Protein AF-A0A8T7FBV1-F1 (afdb_monomer)

Nearest PDB structures (foldseek):
  5c22-assembly3_C  TM=3.618E-01  e=5.080E-01  Escherichia coli
  6zbf-assembly1_D  TM=4.067E-01  e=7.525E+00  Plasmodium falciparum
  5xg2-assembly1_A  TM=3.950E-01  e=7.525E+00  Pyrococcus yayanosii CH1

Sequence (93 aa):
MQATLPLPQNISRSALTSLRADLSRRESLLEAVVKRFQQKYAISLDALESRLANGEGQEHPDWEDSIEWRNAVEELQRASLMKSVLEWLLRKK

Solvent-accessible surface area (backbone atoms only — not comparable to full-atom values): 5385 Å² total; per-residue (Å²): 132,86,79,81,77,76,74,58,93,91,56,48,73,64,57,51,51,50,52,40,54,52,33,54,54,50,37,56,53,27,52,51,53,40,49,50,50,41,67,74,66,73,54,55,68,70,57,52,53,53,34,48,75,72,69,47,75,52,76,72,64,51,52,60,51,49,52,55,42,52,51,29,52,53,50,35,53,52,36,53,52,52,38,54,52,44,52,55,59,71,67,60,128

Mean predicted aligned error: 4.97 Å

Radius of gyration: 18.81 Å; Cα contacts (8 Å, |Δi|>4): 53; chains: 1; bounding box: 54×21×47 Å

Structure (mmCIF, N/CA/C/O backbone):
data_AF-A0A8T7FBV1-F1
#
_entry.id   AF-A0A8T7FBV1-F1
#
loop_
_atom_site.group_PDB
_atom_site.id
_atom_site.type_symbol
_atom_site.label_atom_id
_atom_site.label_alt_id
_atom_site.label_comp_id
_atom_site.label_asym_id
_atom_site.label_entity_id
_atom_site.label_seq_id
_atom_site.pdbx_PDB_ins_code
_atom_site.Cartn_x
_atom_site.Cartn_y
_atom_site.Cartn_z
_atom_site.occupancy
_atom_site.B_iso_or_equiv
_atom_site.auth_seq_id
_atom_site.auth_comp_id
_atom_site.auth_asym_id
_atom_site.auth_atom_id
_atom_site.pdbx_PDB_model_num
ATOM 1 N N . MET A 1 1 ? -36.585 -10.741 10.083 1.00 46.59 1 MET A N 1
ATOM 2 C CA . MET A 1 1 ? -35.511 -9.868 10.604 1.00 46.59 1 MET A CA 1
ATOM 3 C C . MET A 1 1 ? -34.328 -10.763 10.944 1.00 46.59 1 MET A C 1
ATOM 5 O O . MET A 1 1 ? -34.497 -11.631 11.788 1.00 46.59 1 MET A O 1
ATOM 9 N N . GLN A 1 2 ? -33.190 -10.661 10.248 1.00 50.59 2 GLN A N 1
ATOM 10 C CA . GLN A 1 2 ? -31.991 -11.406 10.658 1.00 50.59 2 GLN A CA 1
ATOM 11 C C . GLN A 1 2 ? -31.435 -10.750 11.922 1.00 50.59 2 GLN A C 1
ATOM 13 O O . GLN A 1 2 ? -31.110 -9.564 11.905 1.00 50.59 2 GLN A O 1
ATOM 18 N N . ALA A 1 3 ? -31.392 -11.504 13.019 1.00 55.12 3 ALA A N 1
ATOM 19 C CA . ALA A 1 3 ? -30.815 -11.046 14.272 1.00 55.12 3 ALA A CA 1
ATOM 20 C C . ALA A 1 3 ? -29.316 -10.793 14.070 1.00 55.12 3 ALA A C 1
ATOM 22 O O . ALA A 1 3 ? -28.574 -11.684 13.658 1.00 55.12 3 ALA A O 1
ATOM 23 N N . THR A 1 4 ? -28.874 -9.565 14.327 1.00 62.47 4 THR A N 1
ATOM 24 C CA . THR A 1 4 ? -27.452 -9.227 14.338 1.00 62.47 4 THR A CA 1
ATOM 25 C C . THR A 1 4 ? -26.821 -9.919 15.543 1.00 62.47 4 THR A C 1
ATOM 27 O O . THR A 1 4 ? -27.190 -9.622 16.678 1.00 62.47 4 THR A O 1
ATOM 30 N N . LEU A 1 5 ? -25.906 -10.862 15.312 1.00 71.25 5 LEU A N 1
ATOM 31 C CA . LEU A 1 5 ? -25.164 -11.490 16.403 1.00 71.25 5 LEU A CA 1
ATOM 32 C C . LEU A 1 5 ? -24.243 -10.448 17.063 1.00 71.25 5 LEU A C 1
ATOM 34 O O . LEU A 1 5 ? -23.629 -9.650 16.345 1.00 71.25 5 LEU A O 1
ATOM 38 N N . PRO A 1 6 ? -24.142 -10.432 18.403 1.00 77.25 6 PRO A N 1
ATOM 39 C CA . PRO A 1 6 ? -23.204 -9.561 19.100 1.00 77.25 6 PRO A CA 1
ATOM 40 C C . PRO A 1 6 ? -21.756 -9.928 18.745 1.00 77.25 6 PRO A C 1
ATOM 42 O O . PRO A 1 6 ? -21.465 -11.058 18.348 1.00 77.25 6 PRO A O 1
ATOM 45 N N . LEU A 1 7 ? -20.837 -8.971 18.905 1.00 78.88 7 LEU A N 1
ATOM 46 C CA . LEU A 1 7 ? -19.407 -9.232 18.736 1.00 78.88 7 LEU A CA 1
ATOM 47 C C . LEU A 1 7 ? -18.933 -10.323 19.722 1.00 78.88 7 LEU A C 1
ATOM 49 O O . LEU A 1 7 ? -19.413 -10.359 20.859 1.00 78.88 7 LEU A O 1
ATOM 53 N N . PRO A 1 8 ? -17.975 -11.183 19.323 1.00 84.81 8 PRO A N 1
ATOM 54 C CA . PRO A 1 8 ? -17.313 -12.113 20.235 1.00 84.81 8 PRO A CA 1
ATOM 55 C C . PRO A 1 8 ? -16.732 -11.401 21.464 1.00 84.81 8 PRO A C 1
ATOM 57 O O . PRO A 1 8 ? -16.248 -10.275 21.360 1.00 84.81 8 PRO A O 1
ATOM 60 N N . GLN A 1 9 ? -16.727 -12.068 22.623 1.00 80.00 9 GLN A N 1
ATOM 61 C CA . GLN A 1 9 ? -16.313 -11.470 23.905 1.00 80.00 9 GLN A CA 1
ATOM 62 C C . GLN A 1 9 ? -14.869 -10.933 23.914 1.00 80.00 9 GLN A C 1
ATOM 64 O O . GLN A 1 9 ? -14.558 -10.023 24.676 1.00 80.00 9 GLN A O 1
ATOM 69 N N . ASN A 1 10 ? -13.992 -11.461 23.057 1.00 83.75 10 ASN A N 1
ATOM 70 C CA . ASN A 1 10 ? -12.605 -11.016 22.911 1.00 83.75 10 ASN A CA 1
ATOM 71 C C . ASN A 1 10 ? -12.423 -9.851 21.916 1.00 83.75 10 ASN A C 1
ATOM 73 O O . ASN A 1 10 ? -11.295 -9.408 21.707 1.00 83.75 10 ASN A O 1
ATOM 77 N N . ILE A 1 11 ? -13.497 -9.357 21.290 1.00 88.38 11 ILE A N 1
ATOM 78 C CA . ILE A 1 11 ? -13.455 -8.271 20.306 1.00 88.38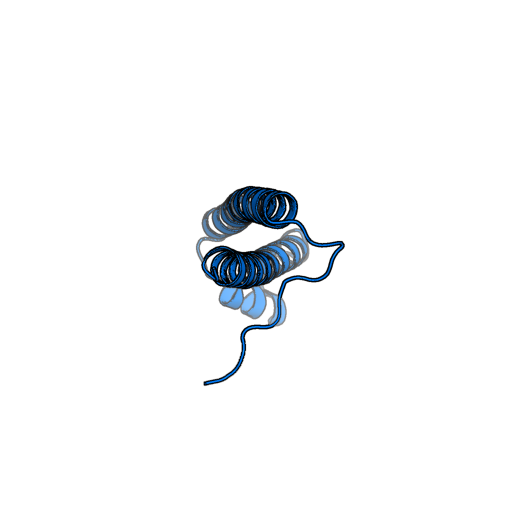 11 ILE A CA 1
ATOM 79 C C . ILE A 1 11 ? -14.176 -7.048 20.872 1.00 88.38 11 ILE A C 1
ATOM 81 O O . ILE A 1 11 ? -15.404 -6.961 20.877 1.00 88.38 11 ILE A O 1
ATOM 85 N N . SER A 1 12 ? -13.403 -6.057 21.313 1.00 91.06 12 SER A N 1
ATOM 86 C CA . SER A 1 12 ? -13.945 -4.777 21.766 1.00 91.06 12 SER A CA 1
ATOM 87 C C . SER A 1 12 ? -14.066 -3.775 20.613 1.00 91.06 12 SER A C 1
ATOM 89 O O . SER A 1 12 ? -13.275 -3.769 19.666 1.00 91.06 12 SER A O 1
ATOM 91 N N . ARG A 1 13 ? -15.028 -2.847 20.709 1.00 90.56 13 ARG A N 1
ATOM 92 C CA . ARG A 1 13 ? -15.142 -1.739 19.740 1.00 90.56 13 ARG A CA 1
ATOM 93 C C . ARG A 1 13 ? -13.890 -0.857 19.722 1.00 90.56 13 ARG A C 1
ATOM 95 O O . ARG A 1 13 ? -13.540 -0.329 18.667 1.00 90.56 13 ARG A O 1
ATOM 102 N N . SER A 1 14 ? -13.209 -0.704 20.862 1.00 93.00 14 SER A N 1
ATOM 103 C CA . SER A 1 14 ? -11.942 0.030 20.936 1.00 93.00 14 SER A CA 1
ATOM 104 C C . SER A 1 14 ? -10.839 -0.683 20.155 1.00 93.00 14 SER A C 1
ATOM 106 O O . SER A 1 14 ? -10.160 -0.028 19.372 1.00 93.00 14 SER A O 1
ATOM 108 N N . ALA A 1 15 ? -10.728 -2.013 20.257 1.00 93.56 15 ALA A N 1
ATOM 109 C CA . ALA A 1 15 ? -9.776 -2.795 19.467 1.00 93.56 15 ALA A CA 1
ATOM 110 C C . ALA A 1 15 ? -10.041 -2.663 17.958 1.00 93.56 15 ALA A C 1
ATOM 112 O O . ALA A 1 15 ? -9.118 -2.391 17.195 1.00 93.56 15 ALA A O 1
ATOM 113 N N . LEU A 1 16 ? -11.306 -2.757 17.527 1.00 94.88 16 LEU A N 1
ATOM 114 C CA . LEU A 1 16 ? -11.685 -2.548 16.121 1.00 94.88 16 LEU A CA 1
ATOM 115 C C . LEU A 1 16 ? -11.361 -1.125 15.634 1.00 94.88 16 LEU A C 1
ATOM 117 O O . LEU A 1 16 ? -10.923 -0.938 14.500 1.00 94.88 16 LEU A O 1
ATOM 121 N N . THR A 1 17 ? -11.547 -0.119 16.492 1.00 95.56 17 THR A N 1
ATOM 122 C CA . THR A 1 17 ? -11.219 1.279 16.171 1.00 95.56 17 THR A CA 1
ATOM 123 C C . THR A 1 17 ? -9.713 1.476 16.007 1.00 95.56 17 THR A C 1
ATOM 125 O O . THR A 1 17 ? -9.294 2.128 15.049 1.00 95.56 17 THR A O 1
ATOM 128 N N . S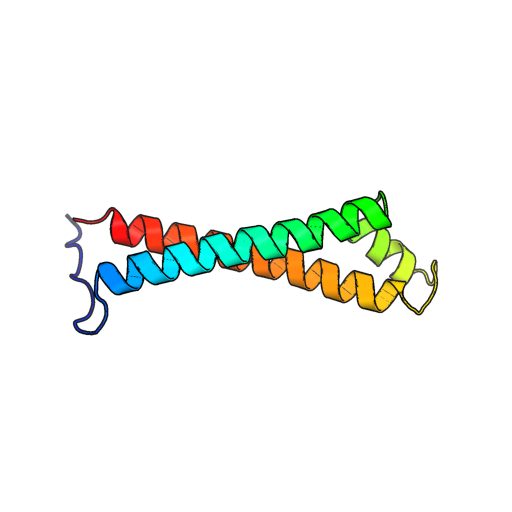ER A 1 18 ? -8.906 0.885 16.894 1.00 96.62 18 SER A N 1
ATOM 129 C CA . SER A 1 18 ? -7.443 0.915 16.803 1.00 96.62 18 SER A CA 1
ATOM 130 C C . SER A 1 18 ? -6.944 0.226 15.535 1.00 96.62 18 SER A C 1
ATOM 132 O O . SER A 1 18 ? -6.207 0.845 14.773 1.00 96.62 18 SER A O 1
ATOM 134 N N . LEU A 1 19 ? -7.441 -0.980 15.232 1.00 97.25 19 LEU A N 1
ATOM 135 C CA . LEU A 1 19 ? -7.094 -1.707 14.005 1.00 97.25 19 LEU A CA 1
ATOM 136 C C . LEU A 1 19 ? -7.431 -0.906 12.741 1.00 97.25 19 LEU A C 1
ATOM 138 O O . LEU A 1 19 ? -6.645 -0.861 11.799 1.00 97.25 19 LEU A O 1
ATOM 142 N N . ARG A 1 20 ? -8.573 -0.209 12.715 1.00 97.62 20 ARG A N 1
ATOM 143 C CA . ARG A 1 20 ? -8.933 0.669 11.590 1.00 97.62 20 ARG A CA 1
ATOM 144 C C . ARG A 1 20 ? -7.955 1.842 11.432 1.00 97.62 20 ARG A C 1
ATOM 146 O O . ARG A 1 20 ? -7.655 2.251 10.308 1.00 97.62 20 ARG A O 1
ATOM 153 N N . ALA A 1 21 ? -7.471 2.401 12.541 1.00 97.62 21 ALA A N 1
ATOM 154 C CA . ALA A 1 21 ? -6.474 3.469 12.516 1.00 97.62 21 ALA A CA 1
ATOM 155 C C . ALA A 1 21 ? -5.105 2.956 12.035 1.00 97.62 21 ALA A C 1
ATOM 157 O O . ALA A 1 21 ? -4.450 3.639 11.249 1.00 97.62 21 ALA A O 1
ATOM 158 N N . ASP A 1 22 ? -4.704 1.748 12.446 1.00 98.31 22 ASP A N 1
ATOM 159 C CA . ASP A 1 22 ? -3.504 1.072 11.937 1.00 98.31 22 ASP A CA 1
ATOM 160 C C . ASP A 1 22 ? -3.588 0.836 10.427 1.00 98.31 22 ASP A C 1
ATOM 162 O O . ASP A 1 22 ? -2.654 1.173 9.700 1.00 98.31 22 ASP A O 1
ATOM 166 N N . LEU A 1 23 ? -4.729 0.336 9.938 1.00 98.38 23 LEU A N 1
ATOM 167 C CA . LEU A 1 23 ? -4.953 0.142 8.505 1.00 98.38 23 LEU A CA 1
ATOM 168 C C . LEU A 1 23 ? -4.874 1.457 7.732 1.00 98.38 23 LEU A C 1
ATOM 170 O O . LEU A 1 23 ? -4.218 1.495 6.703 1.00 98.38 23 LEU A O 1
ATOM 174 N N . SER A 1 24 ? -5.441 2.550 8.254 1.00 98.19 24 SER A N 1
ATOM 175 C CA . SER A 1 24 ? -5.325 3.866 7.603 1.00 98.19 24 SER A CA 1
ATOM 176 C C . SER A 1 24 ? -3.870 4.334 7.484 1.00 98.19 24 SER A C 1
ATOM 178 O O . SER A 1 24 ? -3.478 4.859 6.448 1.00 98.19 24 SER A O 1
ATOM 180 N N . ARG A 1 25 ? -3.044 4.115 8.517 1.00 98.31 25 ARG A N 1
ATOM 181 C CA . ARG A 1 25 ? -1.604 4.420 8.445 1.00 98.31 25 ARG A CA 1
ATOM 182 C C . ARG A 1 25 ? -0.886 3.543 7.422 1.00 98.31 25 ARG A C 1
ATOM 184 O O . ARG A 1 25 ? -0.033 4.036 6.688 1.00 98.31 25 ARG A O 1
ATOM 191 N N . ARG A 1 26 ? -1.228 2.251 7.379 1.00 98.19 26 ARG A N 1
ATOM 192 C CA . ARG A 1 26 ? -0.669 1.296 6.416 1.00 98.19 26 ARG A CA 1
ATOM 193 C C . ARG A 1 26 ? -1.039 1.675 4.981 1.00 98.19 26 ARG A C 1
ATOM 195 O O . ARG A 1 26 ? -0.153 1.664 4.137 1.00 98.19 26 ARG A O 1
ATOM 202 N N . GLU A 1 27 ? -2.291 2.058 4.721 1.00 98.44 27 GLU A N 1
ATOM 203 C CA . GLU A 1 27 ? -2.737 2.559 3.413 1.00 98.44 27 GLU A CA 1
ATOM 204 C C . GLU A 1 27 ? -1.882 3.747 2.969 1.00 98.44 27 GLU A C 1
ATOM 206 O O . GLU A 1 27 ? -1.286 3.685 1.901 1.00 98.44 27 GLU A O 1
ATOM 211 N N . SER A 1 28 ? -1.717 4.771 3.815 1.00 98.44 28 SER A N 1
ATOM 212 C CA . SER A 1 28 ? -0.911 5.949 3.458 1.00 98.44 28 SER A CA 1
ATOM 213 C C . SER A 1 28 ? 0.548 5.610 3.132 1.00 98.44 28 SER A C 1
ATOM 215 O O . SER A 1 28 ? 1.140 6.213 2.237 1.00 98.44 28 SER A O 1
ATOM 217 N N . LEU A 1 29 ? 1.143 4.642 3.836 1.00 98.44 29 LEU A N 1
ATOM 218 C CA . LEU A 1 29 ? 2.498 4.177 3.538 1.00 98.44 29 LEU A CA 1
ATOM 219 C C . LEU A 1 29 ? 2.558 3.434 2.195 1.00 98.44 29 LEU A C 1
ATOM 221 O O . LEU A 1 29 ? 3.447 3.705 1.390 1.00 98.44 29 LEU A O 1
ATOM 225 N N . LEU A 1 30 ? 1.611 2.533 1.931 1.00 98.75 30 LEU A N 1
ATOM 226 C CA . LEU A 1 30 ? 1.553 1.772 0.680 1.00 98.75 30 LEU A CA 1
ATOM 227 C C . LEU A 1 30 ? 1.255 2.681 -0.520 1.00 98.75 30 LEU A C 1
ATOM 229 O O . LEU A 1 30 ? 1.893 2.543 -1.558 1.00 98.75 30 LEU A O 1
ATOM 233 N N . GLU A 1 31 ? 0.367 3.664 -0.368 1.00 98.69 31 GLU A N 1
ATOM 234 C CA . GLU A 1 31 ? 0.101 4.698 -1.375 1.00 98.69 31 GLU A CA 1
ATOM 235 C C . GLU A 1 31 ? 1.366 5.490 -1.721 1.00 98.69 31 GLU A C 1
ATOM 237 O O . GLU A 1 31 ? 1.631 5.748 -2.896 1.00 98.69 31 GLU A O 1
ATOM 242 N N . ALA A 1 32 ? 2.181 5.847 -0.723 1.00 98.62 32 ALA A N 1
ATOM 243 C CA . ALA A 1 32 ? 3.449 6.532 -0.957 1.00 98.62 32 ALA A CA 1
ATOM 244 C C . ALA A 1 32 ? 4.443 5.655 -1.740 1.00 98.62 32 ALA A C 1
ATOM 246 O O . ALA A 1 32 ? 5.110 6.153 -2.649 1.00 98.62 32 ALA A O 1
ATOM 247 N N . VAL A 1 33 ? 4.511 4.354 -1.434 1.00 98.50 33 VAL A N 1
ATOM 248 C CA . VAL A 1 33 ? 5.337 3.383 -2.174 1.00 98.50 33 VAL A CA 1
ATOM 249 C C . VAL A 1 33 ? 4.855 3.246 -3.621 1.00 98.50 33 VAL A C 1
ATOM 251 O O . VAL A 1 33 ? 5.650 3.403 -4.547 1.00 98.50 33 VAL A O 1
ATOM 254 N N . VAL A 1 34 ? 3.553 3.043 -3.837 1.00 98.62 34 VAL A N 1
ATOM 255 C CA . VAL A 1 34 ? 2.952 2.959 -5.180 1.00 98.62 34 VAL A CA 1
ATOM 256 C C . VAL A 1 34 ? 3.230 4.233 -5.978 1.00 98.62 34 VAL A C 1
ATOM 258 O O . VAL A 1 34 ? 3.673 4.165 -7.124 1.00 98.62 34 VAL A O 1
ATOM 261 N N . LYS A 1 35 ? 3.040 5.407 -5.366 1.00 98.44 35 LYS A N 1
ATOM 262 C CA . LYS A 1 35 ? 3.290 6.700 -6.011 1.00 98.44 35 LYS A CA 1
ATOM 263 C C . LYS A 1 35 ? 4.759 6.886 -6.386 1.00 98.44 35 LYS A C 1
ATOM 265 O O . LYS A 1 35 ? 5.044 7.407 -7.463 1.00 98.44 35 LYS A O 1
ATOM 270 N N . ARG A 1 36 ? 5.692 6.444 -5.536 1.00 98.56 36 ARG A N 1
ATOM 271 C CA . ARG A 1 36 ? 7.132 6.469 -5.831 1.00 98.56 36 ARG A CA 1
ATOM 272 C C . ARG A 1 36 ? 7.443 5.677 -7.102 1.00 98.56 36 ARG A C 1
ATOM 274 O O . ARG A 1 36 ? 8.178 6.172 -7.952 1.00 98.56 36 ARG A O 1
ATOM 281 N N . PHE A 1 37 ? 6.862 4.489 -7.264 1.00 98.44 37 PHE A N 1
ATOM 282 C CA . PHE A 1 37 ? 7.070 3.680 -8.466 1.00 98.44 37 PHE A CA 1
ATOM 283 C C . PHE A 1 37 ? 6.399 4.264 -9.710 1.00 98.44 37 PHE A C 1
ATOM 285 O O . PHE A 1 37 ? 7.038 4.344 -10.758 1.00 98.44 37 PHE A O 1
ATOM 292 N N . GLN A 1 38 ? 5.176 4.783 -9.582 1.00 98.06 38 GLN A N 1
ATOM 293 C CA . GLN A 1 38 ? 4.507 5.514 -10.666 1.00 98.06 38 GLN A CA 1
ATOM 294 C C . GLN A 1 38 ? 5.359 6.684 -11.176 1.00 98.06 38 GLN A C 1
ATOM 296 O O . GLN A 1 38 ? 5.463 6.896 -12.381 1.00 98.06 38 GLN A O 1
ATOM 301 N N . GLN A 1 39 ? 5.998 7.426 -10.266 1.00 98.00 39 GLN A N 1
ATOM 302 C CA . GLN A 1 39 ? 6.895 8.529 -10.614 1.00 98.00 39 GLN A CA 1
ATOM 303 C C . GLN A 1 39 ? 8.208 8.047 -11.239 1.00 98.00 39 GLN A C 1
ATOM 305 O O . GLN A 1 39 ? 8.668 8.651 -12.203 1.00 98.00 39 GLN A O 1
ATOM 310 N N . LYS A 1 40 ? 8.804 6.972 -10.705 1.00 97.25 40 LYS A N 1
ATOM 311 C CA . LYS A 1 40 ? 10.062 6.397 -11.205 1.00 97.25 40 LYS A CA 1
ATOM 312 C C . LYS A 1 40 ? 9.927 5.885 -12.639 1.00 97.25 40 LYS A C 1
ATOM 314 O O . LYS A 1 40 ? 10.800 6.146 -13.459 1.00 97.25 40 LYS A O 1
ATOM 319 N N . TYR A 1 41 ? 8.846 5.164 -12.927 1.00 96.12 41 TYR A N 1
ATOM 320 C CA . TYR A 1 41 ? 8.671 4.464 -14.199 1.00 96.12 41 TYR A CA 1
ATOM 321 C C . TYR A 1 41 ? 7.860 5.241 -15.236 1.00 96.12 41 TYR A C 1
ATOM 323 O O . TYR A 1 41 ? 8.020 4.990 -16.428 1.00 96.12 41 TYR A O 1
ATOM 331 N N . ALA A 1 42 ? 6.994 6.167 -14.808 1.00 96.75 42 ALA A N 1
ATOM 332 C CA . ALA A 1 42 ? 6.099 6.943 -15.675 1.00 96.75 42 ALA A CA 1
ATOM 333 C C . ALA A 1 42 ? 5.218 6.095 -16.626 1.00 96.75 42 ALA A C 1
ATOM 335 O O . ALA A 1 42 ? 4.698 6.596 -17.621 1.00 96.75 42 ALA A O 1
ATOM 336 N N . ILE A 1 43 ? 5.024 4.816 -16.301 1.00 95.94 43 ILE A N 1
ATOM 337 C CA . ILE A 1 43 ? 4.155 3.850 -16.986 1.00 95.94 43 ILE A CA 1
ATOM 338 C C . ILE A 1 43 ? 3.328 3.094 -15.939 1.00 95.94 43 ILE A C 1
ATOM 340 O O . ILE A 1 43 ? 3.525 3.301 -14.744 1.00 95.94 43 ILE A O 1
ATOM 344 N N . SER A 1 44 ? 2.386 2.243 -16.349 1.00 97.81 44 SER A N 1
ATOM 345 C CA . SER A 1 44 ? 1.685 1.357 -15.410 1.00 97.81 44 SER A CA 1
ATOM 346 C C . SER A 1 44 ? 2.569 0.184 -14.972 1.00 97.81 44 SER A C 1
ATOM 348 O O . SER A 1 44 ? 3.499 -0.200 -15.684 1.00 97.81 44 SER A O 1
ATOM 350 N N . LEU A 1 45 ? 2.235 -0.417 -13.825 1.00 98.00 45 LEU A N 1
ATOM 351 C CA . LEU A 1 45 ? 2.853 -1.661 -13.362 1.00 98.00 45 LEU A CA 1
ATOM 352 C C . LEU A 1 45 ? 2.723 -2.769 -14.418 1.00 98.00 45 LEU A C 1
ATOM 354 O O . LEU A 1 45 ? 3.726 -3.349 -14.808 1.00 98.00 45 LEU A O 1
ATOM 358 N N . ASP A 1 46 ? 1.523 -2.978 -14.967 1.00 97.94 46 ASP A N 1
ATOM 359 C CA . ASP A 1 46 ? 1.291 -3.986 -16.013 1.00 97.94 46 ASP A CA 1
ATOM 360 C C . ASP A 1 46 ? 2.182 -3.770 -17.247 1.00 97.94 46 ASP A C 1
ATOM 362 O O . ASP A 1 46 ? 2.658 -4.728 -17.858 1.00 97.94 46 ASP A O 1
ATOM 366 N N . ALA A 1 47 ? 2.434 -2.510 -17.621 1.00 97.19 47 ALA A N 1
ATOM 367 C CA . ALA A 1 47 ? 3.315 -2.183 -18.738 1.00 97.19 47 ALA A CA 1
ATOM 368 C C . ALA A 1 47 ? 4.786 -2.469 -18.407 1.00 97.19 47 ALA A C 1
ATOM 370 O O . ALA A 1 47 ? 5.512 -2.963 -19.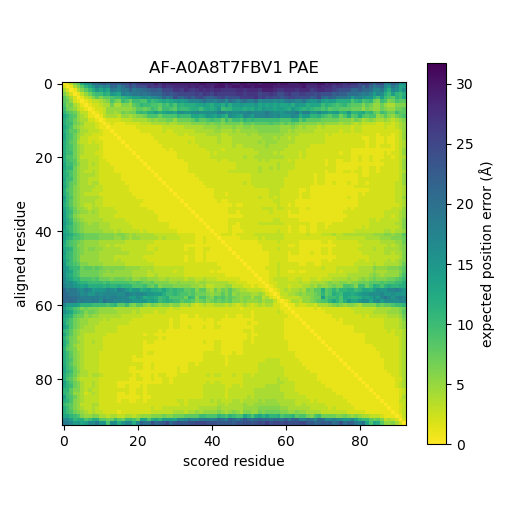268 1.00 97.19 47 ALA A O 1
ATOM 371 N N . LEU A 1 48 ? 5.228 -2.180 -17.177 1.00 96.56 48 LEU A N 1
ATOM 372 C CA . LEU A 1 48 ? 6.567 -2.540 -16.709 1.00 96.56 48 LEU A CA 1
ATOM 373 C C . LEU A 1 48 ? 6.750 -4.062 -16.730 1.00 96.56 48 LEU A C 1
ATOM 375 O O . LEU A 1 48 ? 7.695 -4.562 -17.331 1.00 96.56 48 LEU A O 1
ATOM 379 N N . GLU A 1 49 ? 5.810 -4.795 -16.145 1.00 96.69 49 GLU A N 1
ATOM 380 C CA . GLU A 1 49 ? 5.839 -6.256 -16.071 1.00 96.69 49 GLU A CA 1
ATOM 381 C C . GLU A 1 49 ? 5.806 -6.910 -17.457 1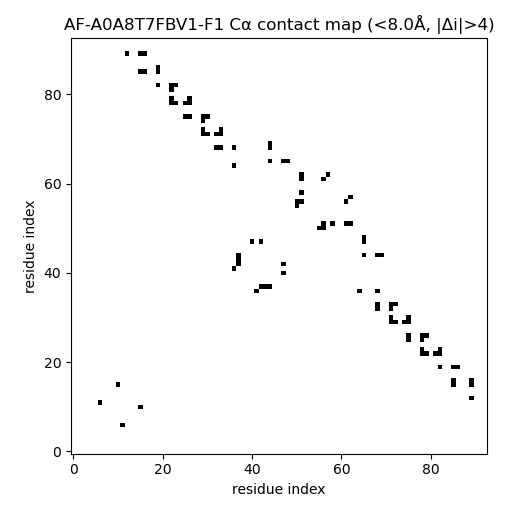.00 96.69 49 GLU A C 1
ATOM 383 O O . GLU A 1 49 ? 6.542 -7.862 -17.707 1.00 96.69 49 GLU A O 1
ATOM 388 N N . SER A 1 50 ? 5.009 -6.369 -18.384 1.00 96.31 50 SER A N 1
ATOM 389 C CA . SER A 1 50 ? 4.956 -6.851 -19.771 1.00 96.31 50 SER A CA 1
ATOM 390 C C . SER A 1 50 ? 6.286 -6.648 -20.501 1.00 96.31 50 SER A C 1
ATOM 392 O O . SER A 1 50 ? 6.730 -7.536 -21.225 1.00 96.31 50 SER A O 1
ATOM 394 N N . ARG A 1 51 ? 6.947 -5.499 -20.299 1.00 95.06 51 ARG A N 1
ATOM 395 C CA . ARG A 1 51 ? 8.284 -5.233 -20.857 1.00 95.06 51 ARG A CA 1
ATOM 396 C C . ARG A 1 51 ? 9.312 -6.221 -20.309 1.00 95.06 51 ARG A C 1
ATOM 398 O O . ARG A 1 51 ? 10.010 -6.866 -21.088 1.00 95.06 51 ARG A O 1
ATOM 405 N N . LEU A 1 52 ? 9.334 -6.418 -18.990 1.00 94.88 52 LEU A N 1
ATOM 406 C CA . LEU A 1 52 ? 10.247 -7.360 -18.338 1.00 94.88 52 LEU A CA 1
ATOM 407 C C . LEU A 1 52 ? 10.027 -8.804 -18.802 1.00 94.88 52 LEU A C 1
ATOM 409 O O . LEU A 1 52 ? 10.994 -9.521 -19.053 1.00 94.88 52 LEU A O 1
ATOM 413 N N . ALA A 1 53 ? 8.772 -9.218 -18.997 1.00 93.94 53 ALA A N 1
ATOM 414 C CA . ALA A 1 53 ? 8.436 -10.535 -19.537 1.00 93.94 53 ALA A CA 1
ATOM 415 C C . ALA A 1 53 ? 8.953 -10.752 -20.972 1.00 93.94 53 ALA A C 1
ATOM 417 O O . ALA A 1 53 ? 9.268 -11.881 -21.345 1.00 93.94 53 ALA A O 1
ATOM 418 N N . ASN A 1 54 ? 9.092 -9.678 -21.756 1.00 94.94 54 ASN A N 1
ATOM 419 C CA . ASN A 1 54 ? 9.683 -9.707 -23.097 1.00 94.94 54 ASN A CA 1
ATOM 420 C C . ASN A 1 54 ? 11.220 -9.598 -23.087 1.00 94.94 54 ASN A C 1
ATOM 422 O O . ASN A 1 54 ? 11.837 -9.543 -24.150 1.00 94.94 54 ASN A O 1
ATOM 426 N N . GLY A 1 55 ? 11.852 -9.556 -21.908 1.00 91.88 55 GLY A N 1
ATOM 427 C CA . GLY A 1 55 ? 13.293 -9.334 -21.770 1.00 91.88 55 GLY A CA 1
ATOM 428 C C . GLY A 1 55 ? 13.717 -7.883 -22.019 1.00 91.88 55 GLY A C 1
ATOM 429 O O . GLY A 1 55 ? 14.894 -7.621 -22.263 1.00 91.88 55 GLY A O 1
ATOM 430 N N . GLU A 1 56 ? 12.778 -6.934 -21.979 1.00 90.31 56 GLU A N 1
ATOM 431 C CA . GLU A 1 56 ? 13.048 -5.508 -22.138 1.00 90.31 56 GLU A CA 1
ATOM 432 C C . GLU A 1 56 ? 13.194 -4.826 -20.771 1.00 90.31 56 GLU A C 1
ATOM 434 O O . GLU A 1 56 ? 12.255 -4.786 -19.978 1.00 90.31 56 GLU A O 1
ATOM 439 N N . GLY A 1 57 ? 14.348 -4.209 -20.522 1.00 83.56 57 GLY A N 1
ATOM 440 C CA . GLY A 1 57 ? 14.656 -3.540 -19.254 1.00 83.56 57 GLY A CA 1
ATOM 441 C C . GLY A 1 57 ? 15.972 -4.034 -18.669 1.00 83.56 57 GLY A C 1
ATOM 442 O O . GLY A 1 57 ? 16.641 -4.883 -19.259 1.00 83.56 57 GLY A O 1
ATOM 443 N N . GLN A 1 58 ? 16.372 -3.474 -17.532 1.00 85.19 58 GLN A N 1
ATOM 444 C CA . GLN A 1 58 ? 17.497 -4.033 -16.789 1.00 85.19 58 GLN A CA 1
ATOM 445 C C . G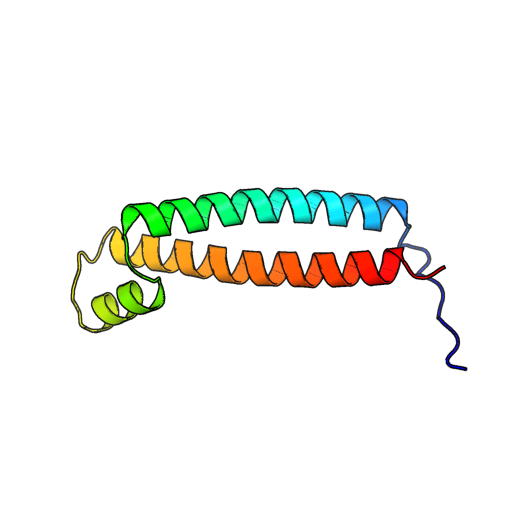LN A 1 58 ? 16.980 -5.149 -15.889 1.00 85.19 58 GLN A C 1
ATOM 447 O O . GLN A 1 58 ? 15.944 -4.991 -15.258 1.00 85.19 58 GLN A O 1
ATOM 452 N N . GLU A 1 59 ? 17.698 -6.270 -15.797 1.00 77.50 59 GLU A N 1
ATO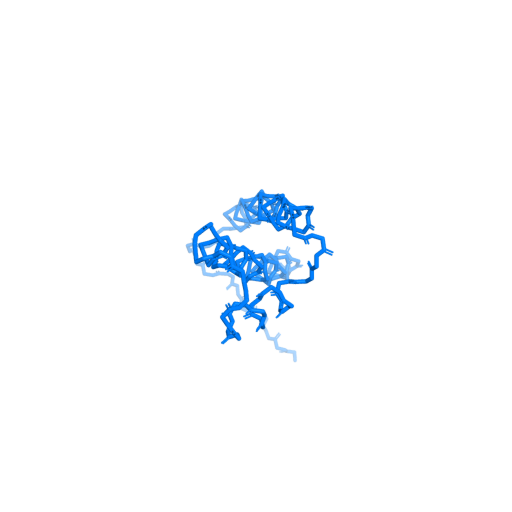M 453 C CA . GLU A 1 59 ? 17.290 -7.350 -14.890 1.00 77.50 59 GLU A CA 1
ATOM 454 C C . GLU A 1 59 ? 17.182 -6.822 -13.446 1.00 77.50 59 GLU A C 1
ATOM 456 O O . GLU A 1 59 ? 16.157 -6.983 -12.790 1.00 77.50 59 GLU A O 1
ATOM 461 N N . HIS A 1 60 ? 18.181 -6.044 -13.022 1.00 84.25 60 HIS A N 1
ATOM 462 C CA . HIS A 1 60 ? 18.135 -5.231 -11.810 1.00 84.25 60 HIS A CA 1
ATOM 463 C C . HIS A 1 60 ? 18.319 -3.742 -12.141 1.00 84.25 60 HIS A C 1
ATOM 465 O O . HIS A 1 60 ? 19.190 -3.418 -12.951 1.00 84.25 60 HIS A O 1
ATOM 471 N N . PRO A 1 61 ? 17.570 -2.830 -11.492 1.00 91.75 61 PRO A N 1
ATOM 472 C CA . PRO A 1 61 ? 16.641 -3.086 -10.383 1.00 91.75 61 PRO A CA 1
ATOM 47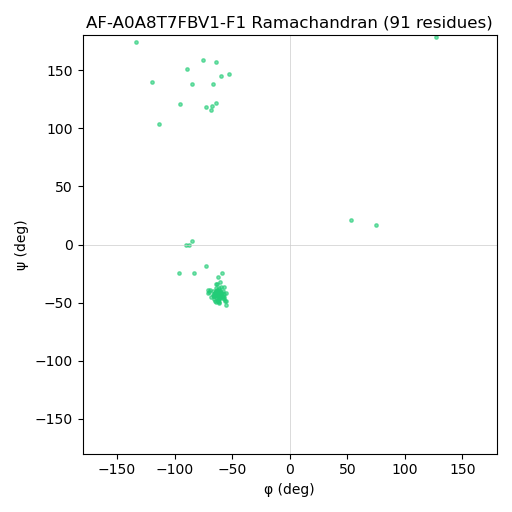3 C C . PRO A 1 61 ? 15.193 -3.394 -10.820 1.00 91.75 61 PRO A C 1
ATOM 475 O O . PRO A 1 61 ? 14.346 -3.640 -9.964 1.00 91.75 61 PRO A O 1
ATOM 478 N N . ASP A 1 62 ? 14.888 -3.406 -12.125 1.00 94.31 62 ASP A N 1
ATOM 479 C CA . ASP A 1 62 ? 13.496 -3.347 -12.596 1.00 94.31 62 ASP A CA 1
ATOM 480 C C . ASP A 1 62 ? 12.635 -4.551 -12.181 1.00 94.31 62 ASP A C 1
ATOM 482 O O . ASP A 1 62 ? 11.454 -4.363 -11.878 1.00 94.31 62 ASP A O 1
ATOM 486 N N . TRP A 1 63 ? 13.192 -5.767 -12.098 1.00 95.06 63 TRP A N 1
ATOM 487 C CA . TRP A 1 63 ? 12.444 -6.920 -11.576 1.00 95.06 63 TRP A CA 1
ATOM 488 C C . TRP A 1 63 ? 12.089 -6.778 -10.096 1.00 95.06 63 TRP A C 1
ATOM 490 O O . TRP A 1 63 ? 10.955 -7.065 -9.704 1.00 95.06 63 TRP A O 1
ATOM 500 N N . GLU A 1 64 ? 13.035 -6.334 -9.270 1.00 96.69 64 GLU A N 1
ATOM 501 C CA . GLU A 1 64 ? 12.814 -6.141 -7.833 1.00 96.69 64 GLU A CA 1
ATOM 502 C C . GLU A 1 64 ? 11.794 -5.033 -7.588 1.00 96.69 64 GLU A C 1
ATOM 504 O O . GLU A 1 64 ? 10.856 -5.211 -6.809 1.00 96.69 64 GLU A O 1
ATOM 509 N N . ASP A 1 65 ? 11.929 -3.926 -8.316 1.00 97.50 65 ASP A N 1
ATOM 510 C CA . ASP A 1 65 ? 10.998 -2.808 -8.253 1.00 97.50 65 ASP A CA 1
ATOM 511 C C . ASP A 1 65 ? 9.587 -3.218 -8.704 1.00 97.50 65 ASP A C 1
ATOM 513 O O . ASP A 1 65 ? 8.604 -2.854 -8.060 1.00 97.50 65 ASP A O 1
ATOM 517 N N . SER A 1 66 ? 9.473 -4.008 -9.778 1.00 97.69 66 SER A N 1
ATOM 518 C CA . SER A 1 66 ? 8.208 -4.587 -10.245 1.00 97.69 66 SER A CA 1
ATOM 519 C C . SER A 1 66 ? 7.539 -5.426 -9.149 1.00 97.69 66 SER A C 1
ATOM 521 O O . SER A 1 66 ? 6.351 -5.266 -8.868 1.00 97.69 66 SER A O 1
ATOM 523 N N . ILE A 1 67 ? 8.301 -6.299 -8.484 1.00 97.56 67 ILE A N 1
ATOM 524 C CA . ILE A 1 67 ? 7.789 -7.148 -7.400 1.00 97.56 67 ILE A CA 1
ATOM 525 C C . ILE A 1 67 ? 7.364 -6.304 -6.192 1.00 97.56 67 ILE A C 1
ATOM 527 O O . ILE A 1 67 ? 6.273 -6.509 -5.655 1.00 97.56 67 ILE A O 1
ATOM 531 N N . GLU A 1 68 ? 8.187 -5.345 -5.760 1.00 98.50 68 GLU A N 1
ATOM 532 C CA . GLU A 1 68 ? 7.853 -4.458 -4.641 1.00 98.50 68 GLU A CA 1
ATOM 533 C C . GLU A 1 68 ? 6.602 -3.625 -4.953 1.00 98.50 68 GLU A C 1
ATOM 535 O O . GLU A 1 68 ? 5.715 -3.493 -4.105 1.00 98.50 68 GLU A O 1
ATOM 540 N N . TRP A 1 69 ? 6.488 -3.112 -6.179 1.00 98.62 69 TRP A N 1
ATOM 541 C CA . TRP A 1 69 ? 5.330 -2.342 -6.611 1.00 98.62 69 TRP A CA 1
ATOM 542 C C . TRP A 1 69 ? 4.056 -3.194 -6.626 1.00 98.62 69 TRP A C 1
ATOM 544 O O . TRP A 1 69 ? 3.056 -2.786 -6.026 1.00 98.62 69 TRP A O 1
ATOM 554 N N . ARG A 1 70 ? 4.084 -4.395 -7.219 1.00 98.75 70 ARG A N 1
ATOM 555 C CA . ARG A 1 70 ? 2.936 -5.317 -7.205 1.00 98.75 70 ARG A CA 1
ATOM 556 C C . ARG A 1 70 ? 2.491 -5.635 -5.785 1.00 98.75 70 ARG A C 1
ATOM 558 O O . ARG A 1 70 ? 1.315 -5.474 -5.457 1.00 98.75 70 ARG A O 1
ATOM 565 N N . ASN A 1 71 ? 3.438 -5.988 -4.918 1.00 98.75 71 ASN A N 1
ATOM 566 C CA . ASN A 1 71 ? 3.158 -6.268 -3.514 1.00 98.75 71 ASN A CA 1
ATOM 567 C C . ASN A 1 71 ? 2.494 -5.070 -2.823 1.00 98.75 71 ASN A C 1
ATOM 569 O O . ASN A 1 71 ? 1.528 -5.248 -2.084 1.00 98.75 71 ASN A O 1
ATOM 573 N N . ALA A 1 72 ? 2.964 -3.846 -3.081 1.00 98.75 72 ALA A N 1
ATOM 574 C CA . ALA A 1 72 ? 2.376 -2.644 -2.503 1.00 98.75 72 ALA A CA 1
ATOM 575 C C . ALA A 1 72 ? 0.933 -2.401 -2.981 1.00 98.75 72 ALA A C 1
ATOM 577 O O . ALA A 1 72 ? 0.074 -2.062 -2.166 1.00 98.75 72 ALA A O 1
ATOM 578 N N . VAL A 1 73 ? 0.649 -2.604 -4.275 1.00 98.75 73 VAL A N 1
ATOM 579 C CA . VAL A 1 73 ? -0.708 -2.482 -4.840 1.00 98.75 73 VAL A CA 1
ATOM 580 C C . VAL A 1 73 ? -1.652 -3.508 -4.215 1.00 98.75 73 VAL A C 1
ATOM 582 O O . VAL A 1 73 ? -2.741 -3.153 -3.761 1.00 98.75 73 VAL A O 1
ATOM 585 N N . GLU A 1 74 ? -1.239 -4.769 -4.151 1.00 98.75 74 GLU A N 1
ATOM 586 C CA . GLU A 1 74 ? -2.063 -5.834 -3.583 1.00 98.75 74 GLU A CA 1
ATOM 587 C C . GLU A 1 74 ? -2.317 -5.644 -2.082 1.00 98.75 74 GLU A C 1
ATOM 589 O O . GLU A 1 74 ? -3.442 -5.808 -1.603 1.00 98.75 74 GLU A O 1
ATOM 594 N N . GLU A 1 75 ? -1.287 -5.271 -1.320 1.00 98.69 75 GLU A N 1
ATOM 595 C CA . GLU A 1 75 ? -1.420 -4.979 0.107 1.00 98.69 75 GLU A CA 1
ATOM 596 C C . GLU A 1 75 ? -2.319 -3.767 0.360 1.00 98.69 75 GLU A C 1
ATOM 598 O O . GLU A 1 75 ? -3.068 -3.758 1.340 1.00 98.69 75 GLU A O 1
ATOM 603 N N . LEU A 1 76 ? -2.296 -2.766 -0.525 1.00 98.62 76 LEU A N 1
ATOM 604 C CA . LEU A 1 76 ? -3.175 -1.603 -0.432 1.00 98.62 76 LEU A CA 1
ATOM 605 C C . LEU A 1 76 ? -4.638 -2.017 -0.629 1.00 98.62 76 LEU A C 1
ATOM 607 O O . LEU A 1 76 ? -5.501 -1.633 0.162 1.00 98.62 76 LEU A O 1
ATOM 611 N N . GLN A 1 77 ? -4.915 -2.866 -1.623 1.00 98.44 77 GLN A N 1
ATOM 612 C CA . GLN A 1 77 ? -6.254 -3.420 -1.848 1.00 98.44 77 GLN A CA 1
ATOM 613 C C . GLN A 1 77 ? -6.741 -4.237 -0.643 1.00 98.44 77 GLN A C 1
ATOM 615 O O . GLN A 1 77 ? -7.877 -4.063 -0.192 1.00 98.44 77 GLN A O 1
ATOM 620 N N . ARG A 1 78 ? -5.876 -5.090 -0.073 1.00 98.56 78 ARG A N 1
ATOM 621 C CA . ARG A 1 78 ? -6.189 -5.872 1.136 1.00 98.56 78 ARG A CA 1
ATOM 622 C C . ARG A 1 78 ? -6.487 -4.969 2.335 1.00 98.56 78 ARG A C 1
ATOM 624 O O . ARG A 1 78 ? -7.498 -5.173 3.012 1.00 98.56 78 ARG A O 1
ATOM 631 N N . ALA A 1 79 ? -5.658 -3.953 2.578 1.00 98.25 79 ALA A N 1
ATOM 632 C CA . ALA A 1 79 ? -5.849 -3.007 3.675 1.00 98.25 79 ALA A CA 1
ATOM 633 C C . ALA A 1 79 ? -7.173 -2.234 3.543 1.00 98.25 79 ALA A C 1
ATOM 635 O O . ALA A 1 79 ? -7.921 -2.127 4.520 1.00 98.25 79 ALA A O 1
ATOM 636 N N . SER A 1 80 ? -7.499 -1.781 2.331 1.00 98.06 80 SER A N 1
ATOM 637 C CA . SER A 1 80 ? -8.737 -1.055 2.036 1.00 98.06 80 SER A CA 1
ATOM 638 C C . SER A 1 80 ? -9.991 -1.910 2.236 1.00 98.06 80 SER A C 1
ATOM 640 O O . SER A 1 80 ? -10.969 -1.478 2.865 1.00 98.06 80 SER A O 1
ATOM 642 N N . LEU A 1 81 ? -9.946 -3.173 1.798 1.00 98.25 81 LEU A N 1
ATOM 643 C CA . LEU A 1 81 ? -11.020 -4.133 2.043 1.00 98.25 81 LEU A CA 1
ATOM 644 C C . LEU A 1 81 ? -11.221 -4.368 3.546 1.00 98.25 81 LEU A C 1
ATOM 646 O O . LEU A 1 81 ? -12.343 -4.259 4.048 1.00 98.25 81 LEU A O 1
ATOM 650 N N . MET A 1 82 ? -10.143 -4.648 4.284 1.00 98.19 82 MET A N 1
ATOM 651 C CA . MET A 1 82 ? -10.208 -4.879 5.731 1.00 98.19 82 MET A CA 1
ATOM 652 C C . MET A 1 82 ? -10.765 -3.662 6.470 1.00 98.19 82 MET A C 1
ATOM 654 O O . MET A 1 82 ? -11.619 -3.804 7.346 1.00 98.19 82 MET A O 1
ATOM 658 N N . LYS A 1 83 ? -10.339 -2.455 6.094 1.00 97.31 83 LYS A N 1
ATOM 659 C CA . LYS A 1 83 ? -10.846 -1.209 6.670 1.00 97.31 83 LYS A CA 1
ATOM 660 C C . LYS A 1 83 ? -12.347 -1.055 6.436 1.00 97.31 83 LYS A C 1
ATOM 662 O O . LYS A 1 83 ? -13.069 -0.759 7.386 1.00 97.31 83 LYS A O 1
ATOM 667 N N . SER A 1 84 ? -12.825 -1.346 5.227 1.00 96.31 84 SER A N 1
ATOM 668 C CA . SER A 1 84 ? -14.257 -1.322 4.895 1.00 96.31 84 SER A CA 1
ATOM 669 C C . SER A 1 84 ? -15.066 -2.310 5.748 1.00 96.31 84 SER A C 1
ATOM 671 O O . SER A 1 84 ? -16.140 -1.972 6.252 1.00 96.31 84 SER A O 1
ATOM 673 N N . VAL A 1 85 ? -14.527 -3.512 5.990 1.00 95.88 85 VAL A N 1
ATOM 674 C CA . VAL A 1 85 ? -15.136 -4.505 6.893 1.00 95.88 85 VAL A CA 1
ATOM 675 C C . VAL A 1 85 ? -15.201 -3.983 8.332 1.00 95.88 85 VAL A C 1
ATOM 677 O O . VAL A 1 85 ? -16.251 -4.073 8.972 1.00 95.88 85 VAL A O 1
ATOM 680 N N . LEU A 1 86 ? -14.115 -3.397 8.847 1.00 95.12 86 L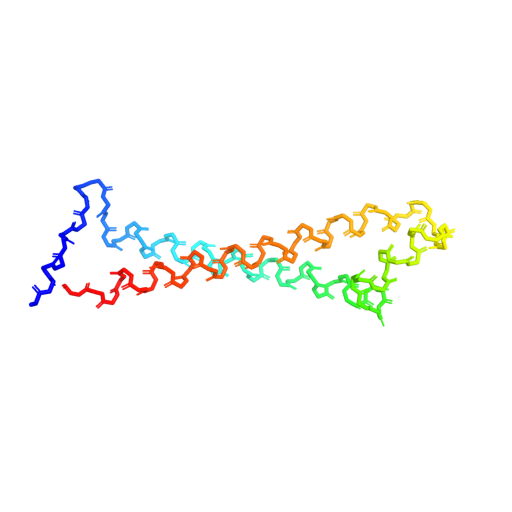EU A N 1
ATOM 681 C CA . LEU A 1 86 ? -14.094 -2.820 10.195 1.00 95.12 86 LEU A CA 1
ATOM 682 C C . LEU A 1 86 ? -15.080 -1.657 10.335 1.00 95.12 86 LEU A C 1
ATOM 684 O O . LEU A 1 86 ? -15.769 -1.552 11.348 1.00 95.12 86 LEU A O 1
ATOM 688 N N . GLU A 1 87 ? -15.190 -0.795 9.327 1.00 94.19 87 GLU A N 1
ATOM 689 C CA . GLU A 1 87 ? -16.167 0.293 9.314 1.00 94.19 87 GLU A CA 1
ATOM 690 C C . GLU A 1 87 ? -17.604 -0.222 9.326 1.00 94.19 87 GLU A C 1
ATOM 692 O O . GLU A 1 87 ? -18.440 0.311 10.059 1.00 94.19 87 GLU A O 1
ATOM 697 N N . TRP A 1 88 ? -17.895 -1.279 8.567 1.00 92.81 88 TRP A N 1
ATOM 698 C CA . TRP A 1 88 ? -19.198 -1.936 8.596 1.00 92.81 88 TRP A CA 1
ATOM 699 C C . TRP A 1 88 ? -19.522 -2.499 9.989 1.00 92.81 88 TRP A C 1
ATOM 701 O O . TRP A 1 88 ? -20.610 -2.240 10.513 1.00 92.81 88 TRP A O 1
ATOM 711 N N . LEU A 1 89 ? -18.567 -3.181 10.634 1.00 90.75 89 LEU A N 1
ATOM 712 C CA . LEU A 1 89 ? -18.718 -3.691 12.004 1.00 90.75 89 LEU A CA 1
ATOM 713 C C . LEU A 1 89 ? -18.934 -2.561 13.022 1.00 90.75 89 LEU A C 1
ATOM 715 O O . LEU A 1 89 ? -19.794 -2.661 13.895 1.00 90.75 89 LEU A O 1
ATOM 719 N N . LEU A 1 90 ? -18.195 -1.457 12.894 1.00 90.19 90 LEU A N 1
ATOM 720 C CA . LEU A 1 90 ? -18.286 -0.301 13.790 1.00 90.19 90 LEU A CA 1
ATOM 721 C C . LEU A 1 90 ? -19.559 0.536 13.593 1.00 90.19 90 LEU A C 1
ATOM 723 O O . LEU A 1 90 ? -19.914 1.298 14.493 1.00 90.19 90 LEU A O 1
ATOM 727 N N . ARG A 1 91 ? -20.257 0.417 12.458 1.00 88.44 91 ARG A N 1
ATOM 728 C CA . ARG A 1 91 ? -21.563 1.064 12.230 1.00 88.44 91 ARG A 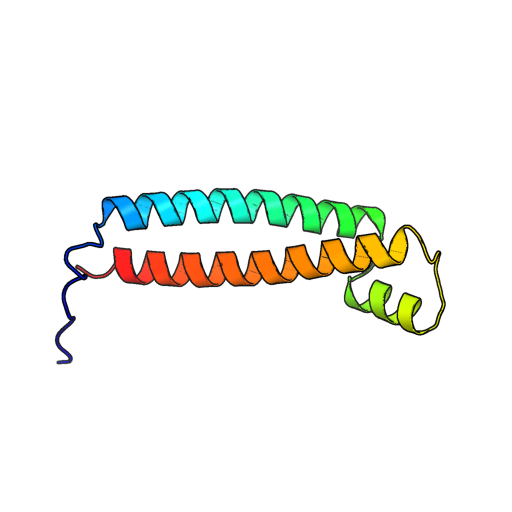CA 1
ATOM 729 C C . ARG A 1 91 ? -22.728 0.264 12.805 1.00 88.44 91 ARG A C 1
ATOM 731 O O . ARG A 1 91 ? -23.762 0.854 13.115 1.00 88.44 91 ARG A O 1
ATOM 738 N N . LYS A 1 92 ? -22.580 -1.054 12.964 1.00 72.69 92 LYS A N 1
ATOM 739 C CA . LYS A 1 92 ? -23.614 -1.890 13.582 1.00 72.69 92 LYS A CA 1
ATOM 740 C C . LYS A 1 92 ? -23.740 -1.527 15.070 1.00 72.69 92 LYS A C 1
ATOM 742 O O . LYS A 1 92 ? -22.750 -1.557 15.813 1.00 72.69 92 LYS A O 1
ATOM 747 N N . LYS A 1 93 ? -24.937 -1.079 15.462 1.00 56.44 93 LYS A N 1
ATOM 748 C CA . LYS A 1 93 ? -25.338 -0.864 16.859 1.00 56.44 93 LYS A CA 1
ATOM 749 C C . LYS A 1 93 ? -25.695 -2.199 17.486 1.00 56.44 93 LYS A C 1
ATOM 751 O O . LYS A 1 93 ? -26.444 -2.949 16.822 1.00 56.44 93 LYS A O 1
#

Foldseek 3Di:
DPDDDDDPPPDDLVNLVVLLVVLVVLLVVLVVLLVVLCVVPVDDLVVLVVCVVVVHDDPPPSVVSSVSNVVSVVVNVVSVVSSVVSVVVSPPD

pLDDT: mean 92.2, std 10.96, range [46.59, 98.75]

Secondary structure (DSSP, 8-state):
----PPPPTT--HHHHHHHHHHHHHHHHHHHHHHHHHHHHHSS-HHHHHHHHHTT-S-STTHHHHHHHHHHHHHHHHHHHHHHHHHHHHHH--